Protein AF-A0A6A6WWK6-F1 (afdb_monomer_lite)

Secondary structure (DSSP, 8-state):
-HHHHHHHSGGGGTSPPSSSSS-HHHHHHHHHHHHHTT---HHHHHHHHHHHHTT--HHHHHHHHHHHHH-

Foldseek 3Di:
DVLVVVLPDPVQQVDPALVRDNGNNVLSVVLVVVVVVPPDDPVLCVLLVVCVVVVHDPVSNVVSSNSSSND

Structure (mmCIF, N/CA/C/O backbone):
data_AF-A0A6A6WWK6-F1
#
_entry.id   AF-A0A6A6WWK6-F1
#
loop_
_atom_site.group_PDB
_atom_site.id
_atom_site.type_symbol
_atom_site.label_atom_id
_atom_site.label_alt_id
_atom_site.label_comp_id
_atom_site.label_asym_id
_atom_site.label_entity_id
_atom_site.label_seq_id
_atom_site.pdbx_PDB_ins_code
_atom_site.Cartn_x
_atom_site.Cartn_y
_atom_site.Cartn_z
_atom_site.occupancy
_atom_site.B_iso_or_equiv
_atom_site.auth_seq_id
_atom_site.auth_comp_id
_atom_site.auth_asym_id
_atom_site.auth_atom_id
_atom_site.pdbx_PDB_model_num
ATOM 1 N N . ASN A 1 1 ? 7.512 -7.345 10.588 1.00 71.88 1 ASN A N 1
ATOM 2 C CA . ASN A 1 1 ? 7.782 -6.717 9.278 1.00 71.88 1 ASN A CA 1
ATOM 3 C C . ASN A 1 1 ? 6.442 -6.263 8.687 1.00 71.88 1 ASN A C 1
ATOM 5 O O . ASN A 1 1 ? 5.592 -7.115 8.448 1.00 71.88 1 ASN A O 1
ATOM 9 N N . LEU A 1 2 ? 6.220 -4.947 8.546 1.00 82.56 2 LEU A N 1
ATOM 10 C CA . LEU A 1 2 ? 4.959 -4.351 8.062 1.00 82.56 2 LEU A CA 1
ATOM 11 C C . LEU A 1 2 ? 4.611 -4.803 6.635 1.00 82.56 2 LEU A C 1
ATOM 13 O O . LEU A 1 2 ? 3.459 -5.120 6.354 1.00 82.56 2 LEU A O 1
ATOM 17 N N . VAL A 1 3 ? 5.614 -4.911 5.761 1.00 84.19 3 VAL A N 1
ATOM 18 C CA . VAL A 1 3 ? 5.439 -5.329 4.362 1.00 84.19 3 VAL A CA 1
ATOM 19 C C . VAL A 1 3 ? 4.882 -6.754 4.285 1.00 84.19 3 VAL A C 1
ATOM 21 O O . VAL A 1 3 ? 3.948 -7.019 3.527 1.00 84.19 3 VAL A O 1
ATOM 24 N N . LEU A 1 4 ? 5.367 -7.662 5.141 1.00 85.38 4 LEU A N 1
ATOM 25 C CA . LEU A 1 4 ? 4.826 -9.024 5.234 1.00 85.38 4 LEU A CA 1
ATOM 26 C C . LEU A 1 4 ? 3.368 -9.042 5.711 1.00 85.38 4 LEU A C 1
ATOM 28 O O . LEU A 1 4 ? 2.576 -9.839 5.208 1.00 85.38 4 LEU A O 1
ATOM 32 N N . ALA A 1 5 ? 3.001 -8.162 6.648 1.00 89.88 5 ALA A N 1
ATOM 33 C CA . ALA A 1 5 ? 1.624 -8.051 7.122 1.00 89.88 5 ALA A CA 1
ATOM 34 C C . ALA A 1 5 ? 0.690 -7.563 6.003 1.00 89.88 5 ALA A C 1
ATOM 36 O O . ALA A 1 5 ? -0.345 -8.179 5.768 1.00 89.88 5 ALA A O 1
ATOM 37 N N . LEU A 1 6 ? 1.092 -6.529 5.255 1.00 90.44 6 LEU A N 1
ATOM 38 C CA . LEU A 1 6 ? 0.344 -6.020 4.099 1.00 90.44 6 LEU A CA 1
ATOM 39 C C . LEU A 1 6 ? 0.174 -7.087 3.012 1.00 90.44 6 LEU A C 1
ATOM 41 O O . LEU A 1 6 ? -0.929 -7.291 2.506 1.00 90.44 6 LEU A O 1
ATOM 45 N N . LYS A 1 7 ? 1.244 -7.828 2.703 1.00 90.19 7 LYS A N 1
ATOM 46 C CA . LYS A 1 7 ? 1.235 -8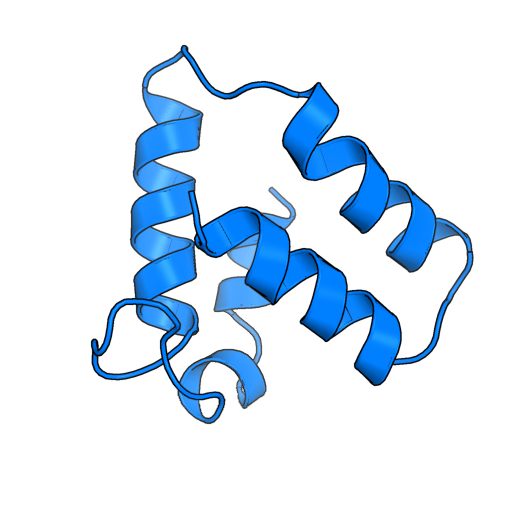.927 1.726 1.00 90.19 7 LYS A CA 1
ATOM 47 C C . LYS A 1 7 ? 0.285 -10.065 2.122 1.00 90.19 7 LYS A C 1
ATOM 49 O O . LYS A 1 7 ? -0.265 -10.726 1.238 1.00 90.19 7 LYS A O 1
ATOM 54 N N . ALA A 1 8 ? 0.099 -10.307 3.421 1.00 91.38 8 ALA A N 1
ATOM 55 C CA . ALA A 1 8 ? -0.791 -11.346 3.939 1.00 91.38 8 ALA A CA 1
ATOM 56 C C . ALA A 1 8 ? -2.284 -10.983 3.826 1.00 91.38 8 ALA A C 1
ATOM 58 O O . ALA A 1 8 ? -3.133 -11.873 3.916 1.00 91.38 8 ALA A O 1
ATOM 59 N N . LEU A 1 9 ? -2.623 -9.709 3.597 1.00 92.44 9 LEU A N 1
ATOM 60 C CA . LEU A 1 9 ? -4.011 -9.278 3.475 1.00 92.44 9 LEU A CA 1
ATOM 61 C C . LEU A 1 9 ? -4.633 -9.772 2.154 1.00 92.44 9 LEU A C 1
ATOM 63 O O . LEU A 1 9 ? -4.042 -9.590 1.086 1.00 92.44 9 LEU A O 1
ATOM 67 N N . PRO A 1 10 ? -5.868 -10.318 2.169 1.00 93.31 10 PRO A N 1
ATOM 68 C CA . PRO A 1 10 ? -6.545 -10.765 0.948 1.00 93.31 10 PRO A CA 1
ATOM 69 C C . PRO A 1 10 ? -6.691 -9.668 -0.113 1.00 93.31 10 PRO A C 1
ATOM 71 O O . PRO A 1 10 ? -6.658 -9.954 -1.309 1.00 93.31 10 PRO A O 1
ATOM 74 N N . VAL A 1 11 ? -6.835 -8.412 0.317 1.00 92.06 11 VAL A N 1
ATOM 75 C CA . VAL A 1 11 ? -6.986 -7.253 -0.571 1.00 92.06 11 VAL A CA 1
ATOM 76 C C . VAL A 1 11 ? -5.729 -6.986 -1.404 1.00 92.06 11 VAL A C 1
ATOM 78 O O . VAL A 1 11 ? -5.859 -6.649 -2.576 1.00 92.06 11 VAL A O 1
ATOM 81 N N . ALA A 1 12 ? -4.525 -7.277 -0.897 1.00 92.12 12 ALA A N 1
ATOM 82 C CA . ALA A 1 12 ? -3.284 -7.121 -1.662 1.00 92.12 12 ALA A CA 1
ATOM 83 C C . ALA A 1 12 ? -3.225 -8.047 -2.892 1.00 92.12 12 ALA A C 1
ATOM 85 O O . ALA A 1 12 ? -2.561 -7.741 -3.877 1.00 92.12 12 ALA A O 1
ATOM 86 N N . ARG A 1 13 ? -3.947 -9.176 -2.874 1.00 92.44 13 ARG A N 1
ATOM 87 C CA . ARG A 1 13 ? -4.065 -10.082 -4.034 1.00 92.44 13 ARG A CA 1
ATOM 88 C C . ARG A 1 13 ? -5.116 -9.632 -5.051 1.00 92.44 13 ARG A C 1
ATOM 90 O O . ARG A 1 13 ? -5.154 -10.177 -6.149 1.00 92.44 13 ARG A O 1
ATOM 97 N N . ARG A 1 14 ? -5.988 -8.696 -4.667 1.00 93.12 14 ARG A N 1
ATOM 98 C CA . ARG A 1 14 ? -7.066 -8.143 -5.504 1.00 93.12 14 ARG A CA 1
ATOM 99 C C . ARG A 1 14 ? -6.691 -6.795 -6.108 1.00 93.12 14 ARG A C 1
ATOM 101 O O . ARG A 1 14 ? -7.199 -6.451 -7.167 1.00 93.12 14 ARG A O 1
ATOM 108 N N . LEU A 1 15 ? -5.841 -6.041 -5.419 1.00 92.69 15 LEU A N 1
ATOM 109 C CA . LEU A 1 15 ? -5.357 -4.751 -5.879 1.00 92.69 15 LEU A CA 1
ATOM 110 C C . LEU A 1 15 ? -4.395 -4.922 -7.067 1.00 92.69 15 LEU A C 1
ATOM 112 O O . LEU A 1 15 ? -3.549 -5.826 -7.033 1.00 92.69 15 LEU A O 1
ATOM 116 N N . PRO A 1 16 ? -4.522 -4.086 -8.114 1.00 93.38 16 PRO A N 1
ATOM 117 C CA . PRO A 1 16 ? -3.670 -4.170 -9.295 1.00 93.38 16 PRO A CA 1
ATOM 118 C C . PRO A 1 16 ? -2.204 -3.917 -8.935 1.00 93.38 16 PRO A C 1
ATOM 120 O O . PRO A 1 16 ? -1.908 -3.152 -8.020 1.00 93.38 16 PRO A O 1
ATOM 123 N N . SER A 1 17 ? -1.282 -4.554 -9.651 1.00 92.56 17 SER A N 1
ATOM 124 C CA . SER A 1 17 ? 0.141 -4.230 -9.518 1.00 92.56 17 SER A CA 1
ATOM 125 C C . SER A 1 17 ? 0.423 -2.834 -10.073 1.00 92.56 17 SER A C 1
ATOM 127 O O . SER A 1 17 ? -0.194 -2.418 -11.056 1.00 92.56 17 SER A O 1
ATOM 129 N N . HIS A 1 18 ? 1.380 -2.134 -9.471 1.00 90.19 18 HIS A N 1
ATOM 130 C CA . HIS A 1 18 ? 1.945 -0.910 -10.029 1.00 90.19 18 HIS A CA 1
ATOM 131 C C . HIS A 1 18 ? 2.820 -1.196 -11.263 1.00 90.19 18 HIS A C 1
ATOM 133 O O . HIS A 1 18 ? 2.747 -0.487 -12.261 1.00 90.19 18 HIS A O 1
ATOM 139 N N . HIS A 1 19 ? 3.615 -2.270 -11.228 1.00 85.56 19 HIS A N 1
ATOM 140 C CA . HIS A 1 19 ? 4.591 -2.622 -12.272 1.00 85.56 19 HIS A CA 1
ATOM 141 C C . HIS A 1 19 ? 4.004 -3.440 -13.432 1.00 85.56 19 HIS A C 1
ATOM 143 O O . HIS A 1 19 ? 4.743 -4.021 -14.225 1.00 85.56 19 HIS A O 1
ATOM 149 N N . GLY A 1 20 ? 2.674 -3.520 -13.535 1.00 79.56 20 GLY A N 1
ATOM 150 C CA . GLY A 1 20 ? 1.993 -4.323 -14.556 1.00 79.56 20 GLY A CA 1
ATOM 151 C C . GLY A 1 20 ? 2.071 -5.837 -14.320 1.00 79.56 20 GLY A C 1
ATOM 152 O O . GLY A 1 20 ? 1.776 -6.617 -15.225 1.00 79.56 20 GLY A O 1
ATOM 153 N N . GLU A 1 21 ? 2.461 -6.269 -13.118 1.00 79.75 21 GLU A N 1
ATOM 154 C CA . GLU A 1 21 ? 2.418 -7.673 -12.713 1.00 79.75 21 GLU A CA 1
ATOM 155 C C . GLU A 1 21 ? 0.988 -8.108 -12.320 1.00 79.75 21 GLU A C 1
ATOM 157 O O . GLU A 1 21 ? 0.007 -7.393 -12.518 1.00 79.75 21 GLU A O 1
ATOM 162 N N . THR A 1 22 ? 0.835 -9.309 -11.748 1.00 88.00 22 THR A N 1
ATOM 163 C CA . THR A 1 22 ? -0.484 -9.879 -11.421 1.00 88.00 22 THR A CA 1
ATOM 164 C C . THR A 1 22 ? -1.261 -9.061 -10.385 1.00 88.00 22 THR A C 1
ATOM 166 O O . THR A 1 22 ? -2.463 -8.869 -10.543 1.00 88.00 22 THR A O 1
ATOM 169 N N . ASN A 1 23 ? -0.614 -8.640 -9.294 1.00 92.75 23 ASN A N 1
ATOM 170 C CA . ASN A 1 23 ? -1.254 -7.915 -8.193 1.00 92.75 23 ASN A CA 1
ATOM 171 C C . ASN A 1 23 ? -0.221 -7.276 -7.253 1.00 92.75 23 ASN A C 1
ATOM 173 O O . ASN A 1 23 ? 0.958 -7.632 -7.268 1.00 92.75 23 ASN A O 1
ATO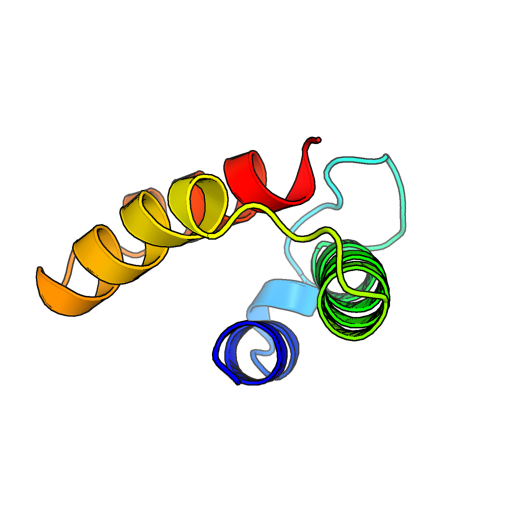M 177 N N . LEU A 1 24 ? -0.704 -6.389 -6.383 1.00 93.50 24 LEU A N 1
ATOM 178 C CA . LEU A 1 24 ? 0.093 -5.680 -5.382 1.00 93.50 24 LEU A CA 1
ATOM 179 C C . LEU A 1 24 ? 0.850 -6.621 -4.421 1.00 93.50 24 LEU A C 1
ATOM 181 O O . LEU A 1 24 ? 1.932 -6.289 -3.948 1.00 93.50 24 LEU A O 1
ATOM 185 N N . SER A 1 25 ? 0.331 -7.823 -4.141 1.00 92.75 25 SER A N 1
ATOM 186 C CA . SER A 1 25 ? 1.028 -8.824 -3.312 1.00 92.75 25 SER A CA 1
ATOM 187 C C . SER A 1 25 ? 2.387 -9.224 -3.901 1.00 92.75 25 SER A C 1
ATOM 189 O O . SER A 1 25 ? 3.314 -9.534 -3.147 1.00 92.75 25 SER A O 1
ATOM 191 N N . ARG A 1 26 ? 2.520 -9.198 -5.234 1.00 91.62 26 ARG A N 1
ATOM 192 C CA . ARG A 1 26 ? 3.776 -9.490 -5.928 1.00 91.62 26 ARG A CA 1
ATOM 193 C C . ARG A 1 26 ? 4.753 -8.315 -5.870 1.00 91.62 26 ARG A C 1
ATOM 195 O O . ARG A 1 26 ? 5.922 -8.535 -5.559 1.00 91.62 26 ARG A O 1
ATOM 202 N N . ASP A 1 27 ? 4.258 -7.089 -6.011 1.00 92.31 27 ASP A N 1
ATOM 203 C CA . ASP A 1 27 ? 5.060 -5.877 -5.800 1.00 92.31 27 ASP A CA 1
ATOM 204 C C . ASP A 1 27 ? 5.620 -5.824 -4.364 1.00 92.31 27 ASP A C 1
ATOM 206 O O . ASP A 1 27 ? 6.809 -5.599 -4.152 1.00 92.31 27 ASP A O 1
ATOM 210 N N . LEU A 1 28 ? 4.792 -6.146 -3.364 1.00 91.81 28 LEU A N 1
ATOM 211 C CA . LEU A 1 28 ? 5.205 -6.227 -1.957 1.00 91.81 28 LEU A CA 1
ATOM 212 C C . LEU A 1 28 ? 6.228 -7.344 -1.690 1.00 91.81 28 LEU A C 1
ATOM 214 O O . LEU A 1 28 ? 7.032 -7.238 -0.762 1.00 91.81 28 LEU A O 1
ATOM 218 N N . ALA A 1 29 ? 6.206 -8.429 -2.471 1.00 90.12 29 ALA A N 1
ATOM 219 C CA . ALA A 1 29 ? 7.225 -9.472 -2.378 1.00 90.12 29 ALA A CA 1
ATOM 220 C C . ALA A 1 29 ? 8.585 -8.949 -2.862 1.00 90.12 29 ALA A C 1
ATOM 222 O O . ALA A 1 29 ? 9.561 -9.085 -2.134 1.00 90.12 29 ALA A O 1
ATOM 223 N N . ARG A 1 30 ? 8.620 -8.259 -4.011 1.00 88.44 30 ARG A N 1
ATOM 224 C CA . ARG A 1 30 ? 9.836 -7.612 -4.534 1.00 88.44 30 ARG A CA 1
ATOM 225 C C . ARG A 1 30 ? 10.389 -6.567 -3.568 1.00 88.44 30 ARG A C 1
ATOM 227 O O . ARG A 1 30 ? 11.594 -6.516 -3.350 1.00 88.44 30 ARG A O 1
ATOM 234 N N . LEU A 1 31 ? 9.505 -5.772 -2.962 1.00 87.50 31 LEU A N 1
ATOM 235 C CA . LEU A 1 31 ? 9.875 -4.809 -1.927 1.00 87.50 31 LEU A CA 1
ATOM 236 C C . LEU A 1 31 ? 10.513 -5.501 -0.714 1.00 87.50 31 LEU A C 1
ATO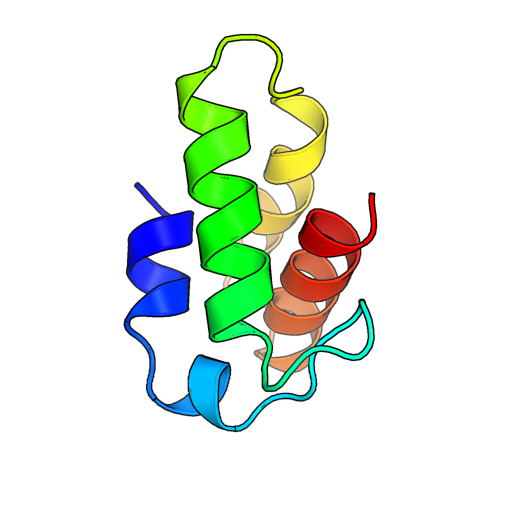M 238 O O . LEU A 1 31 ? 11.522 -5.024 -0.209 1.00 87.50 31 LEU A O 1
ATOM 242 N N . SER A 1 32 ? 9.952 -6.629 -0.262 1.00 86.62 32 SER A N 1
ATOM 243 C CA . SER A 1 32 ? 10.508 -7.396 0.866 1.00 86.62 32 SER A CA 1
ATOM 244 C C . SER A 1 32 ? 11.922 -7.893 0.562 1.00 86.62 32 SER A C 1
ATOM 246 O O . SER A 1 32 ? 12.813 -7.714 1.386 1.00 86.62 32 SER A O 1
ATOM 248 N N . ASP A 1 33 ? 12.140 -8.430 -0.641 1.00 84.44 33 ASP A N 1
ATOM 249 C CA . ASP A 1 33 ? 13.464 -8.878 -1.082 1.00 84.44 33 ASP A CA 1
ATOM 250 C C . ASP A 1 33 ? 14.459 -7.701 -1.135 1.00 84.44 33 ASP A C 1
ATOM 252 O O . ASP A 1 33 ? 15.616 -7.840 -0.746 1.00 84.44 33 ASP A O 1
ATOM 256 N N . HIS A 1 34 ? 14.010 -6.513 -1.559 1.00 81.25 34 HIS A N 1
ATOM 257 C CA . HIS A 1 34 ? 14.837 -5.302 -1.576 1.00 81.25 34 HIS A CA 1
ATOM 258 C C . HIS A 1 34 ? 15.217 -4.826 -0.166 1.00 81.25 34 HIS A C 1
ATOM 260 O O . HIS A 1 34 ? 16.377 -4.485 0.073 1.00 81.25 34 HIS A O 1
ATOM 266 N N . VAL A 1 35 ? 14.266 -4.844 0.775 1.00 78.44 35 VAL A N 1
ATOM 267 C CA . VAL A 1 35 ? 14.492 -4.496 2.190 1.00 78.44 35 VAL A CA 1
ATOM 268 C C . VAL A 1 35 ? 15.584 -5.368 2.804 1.00 78.44 35 VAL A C 1
ATOM 270 O O . VAL A 1 35 ? 16.472 -4.853 3.485 1.00 78.44 35 VAL A O 1
ATOM 273 N N . ASP A 1 36 ? 15.571 -6.665 2.502 1.00 69.75 36 ASP A N 1
ATOM 274 C CA . ASP A 1 36 ? 16.513 -7.627 3.075 1.00 69.75 36 ASP A CA 1
ATOM 275 C C . ASP A 1 36 ? 17.937 -7.520 2.480 1.00 69.75 36 ASP A C 1
ATOM 277 O O . ASP A 1 36 ? 18.886 -8.058 3.050 1.00 69.75 36 ASP A O 1
ATOM 281 N N . THR A 1 37 ? 18.131 -6.775 1.380 1.00 72.12 37 THR A N 1
ATOM 282 C CA . THR A 1 37 ? 19.434 -6.618 0.690 1.00 72.12 37 THR A CA 1
ATOM 283 C C . THR A 1 37 ? 20.217 -5.346 1.058 1.00 72.12 37 THR A C 1
ATOM 285 O O . THR A 1 37 ? 21.240 -5.050 0.445 1.00 72.12 37 THR A O 1
ATOM 288 N N . SER A 1 38 ? 19.828 -4.648 2.134 1.00 59.03 38 SER A N 1
ATOM 289 C CA . SER A 1 38 ? 20.614 -3.622 2.863 1.00 59.03 38 SER A CA 1
ATOM 290 C C . SER A 1 38 ? 20.775 -2.206 2.265 1.00 59.03 38 SER A C 1
ATOM 292 O O . SER A 1 38 ? 21.529 -1.405 2.813 1.00 59.03 38 SER A O 1
ATOM 294 N N . HIS A 1 39 ? 19.991 -1.823 1.249 1.00 67.56 39 HIS A N 1
ATOM 295 C CA . HIS A 1 39 ? 19.933 -0.432 0.741 1.00 67.56 39 HIS A CA 1
ATOM 296 C C . HIS A 1 39 ? 18.542 0.204 0.779 1.00 67.56 39 HIS A C 1
ATOM 298 O O . HIS A 1 39 ? 18.267 1.172 0.070 1.00 67.56 39 HIS A O 1
ATOM 304 N N . PHE A 1 40 ? 17.644 -0.337 1.593 1.00 74.62 40 PHE A N 1
ATOM 305 C CA . PHE A 1 40 ? 16.305 0.213 1.672 1.00 74.62 40 PHE A CA 1
ATOM 306 C C . PHE A 1 40 ? 16.286 1.528 2.453 1.00 74.62 40 PHE A C 1
ATOM 308 O O . PHE A 1 40 ? 16.629 1.571 3.635 1.00 74.62 40 PHE A O 1
ATOM 315 N N . ASP A 1 41 ? 15.881 2.592 1.767 1.00 80.75 41 ASP A N 1
ATOM 316 C CA . ASP A 1 41 ? 15.741 3.925 2.334 1.00 80.75 41 ASP A CA 1
ATOM 317 C C . ASP A 1 41 ? 14.570 3.963 3.329 1.00 80.75 41 ASP A C 1
ATOM 319 O O . ASP A 1 41 ? 13.399 3.857 2.956 1.00 80.75 41 ASP A O 1
ATOM 323 N N . LEU A 1 42 ? 14.895 4.097 4.618 1.00 81.25 42 LEU A N 1
ATOM 324 C CA . LEU A 1 42 ? 13.908 4.160 5.696 1.00 81.25 42 LEU A CA 1
ATOM 325 C C . LEU A 1 42 ? 13.005 5.397 5.592 1.00 81.25 42 LEU A C 1
ATOM 327 O O . LEU A 1 42 ? 11.866 5.348 6.060 1.00 81.25 42 LEU A O 1
ATOM 331 N N . GLU A 1 43 ? 13.456 6.466 4.934 1.00 86.25 43 GLU A N 1
ATOM 332 C CA . GLU A 1 43 ? 12.620 7.644 4.687 1.00 86.25 43 GLU A CA 1
ATOM 333 C C . GLU A 1 43 ? 11.437 7.300 3.772 1.00 86.25 43 GLU A C 1
ATOM 335 O O . GLU A 1 43 ? 10.352 7.858 3.930 1.00 86.25 43 GLU A O 1
ATOM 340 N N . ARG A 1 44 ? 11.577 6.301 2.885 1.00 86.06 44 ARG A N 1
ATOM 341 C CA . ARG A 1 44 ? 10.492 5.871 1.985 1.00 86.06 44 ARG A CA 1
ATOM 342 C C . ARG A 1 44 ? 9.347 5.179 2.717 1.00 86.06 44 ARG A C 1
ATOM 344 O O . ARG A 1 44 ? 8.201 5.300 2.295 1.00 86.06 44 ARG A O 1
ATOM 351 N N . ILE A 1 45 ? 9.619 4.456 3.807 1.00 88.94 45 ILE A N 1
ATOM 352 C CA . ILE A 1 45 ? 8.566 3.759 4.570 1.00 88.94 45 ILE A CA 1
ATOM 353 C C . ILE A 1 45 ? 7.929 4.643 5.651 1.00 88.94 45 ILE A C 1
ATOM 355 O O . ILE A 1 45 ? 6.838 4.329 6.130 1.00 88.94 45 ILE A O 1
ATOM 359 N N . SER A 1 46 ? 8.575 5.754 6.020 1.00 91.38 46 SER A N 1
ATOM 360 C CA . SER A 1 46 ? 8.091 6.671 7.059 1.00 91.38 46 SER A CA 1
ATOM 361 C C . SER A 1 46 ? 6.651 7.169 6.817 1.00 91.38 46 SER A C 1
ATOM 363 O O . SER A 1 46 ? 5.821 6.998 7.717 1.00 91.38 46 SER A O 1
ATOM 365 N N . PRO A 1 47 ? 6.263 7.639 5.608 1.00 94.06 47 PRO A N 1
ATOM 366 C CA . PRO A 1 47 ? 4.893 8.097 5.342 1.00 94.06 47 PRO A CA 1
ATOM 367 C C . PRO A 1 47 ? 3.827 7.022 5.587 1.00 94.06 47 PRO A C 1
ATOM 369 O O . PRO A 1 47 ? 2.758 7.300 6.134 1.00 94.06 47 PRO A O 1
ATOM 372 N N . LEU A 1 48 ? 4.130 5.766 5.244 1.00 93.12 48 LEU A N 1
ATOM 373 C CA . LEU A 1 48 ? 3.233 4.639 5.480 1.00 93.12 48 LEU A CA 1
ATOM 374 C C . LEU A 1 48 ? 3.063 4.360 6.981 1.00 93.12 48 LEU A C 1
ATOM 376 O O . LEU A 1 48 ? 1.948 4.104 7.440 1.00 93.12 48 LEU A O 1
ATOM 380 N N . PHE A 1 49 ? 4.147 4.422 7.759 1.00 92.00 49 PHE A N 1
ATOM 381 C CA . PHE A 1 49 ? 4.060 4.279 9.213 1.00 92.00 49 PHE A CA 1
ATOM 382 C C . PHE A 1 49 ? 3.245 5.405 9.844 1.00 92.00 49 PHE A C 1
ATOM 384 O O . PHE A 1 49 ? 2.397 5.129 10.694 1.00 92.00 49 PHE A O 1
ATOM 391 N N . GLU A 1 50 ? 3.452 6.649 9.415 1.00 95.12 50 GLU A N 1
ATOM 392 C CA . GLU A 1 50 ? 2.671 7.785 9.898 1.00 95.12 50 GLU A CA 1
ATOM 393 C C . GLU A 1 50 ? 1.178 7.616 9.603 1.00 95.12 50 GLU A C 1
ATOM 395 O O . GLU A 1 50 ? 0.361 7.799 10.509 1.00 95.12 50 GLU A O 1
ATOM 400 N N . ALA A 1 51 ? 0.817 7.199 8.385 1.00 95.81 51 ALA A N 1
ATOM 401 C CA . ALA A 1 51 ? -0.573 6.959 8.003 1.00 95.81 51 ALA A CA 1
ATOM 402 C C . ALA A 1 51 ? -1.238 5.878 8.878 1.00 95.81 51 ALA A C 1
ATOM 404 O O . ALA A 1 51 ? -2.359 6.055 9.360 1.00 95.81 51 ALA A O 1
ATOM 405 N N . VAL A 1 52 ? -0.530 4.777 9.153 1.00 92.88 52 VAL A N 1
ATOM 406 C CA . VAL A 1 52 ? -1.028 3.706 10.033 1.00 92.88 52 VAL A CA 1
ATOM 407 C C . VAL A 1 52 ? -1.168 4.190 11.480 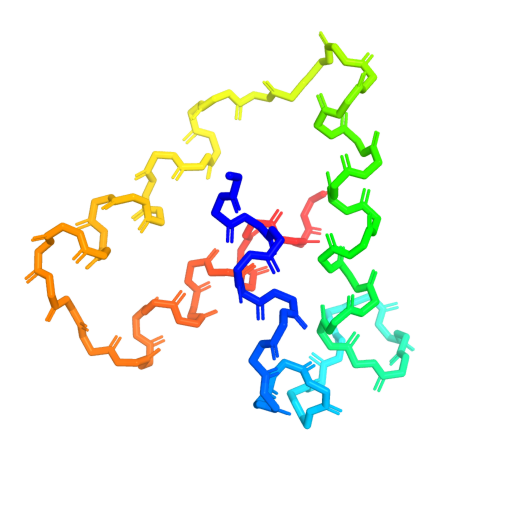1.00 92.88 52 VAL A C 1
ATOM 409 O O . VAL A 1 52 ? -2.194 3.938 12.115 1.00 92.88 52 VAL A O 1
ATOM 412 N N . LEU A 1 53 ? -0.173 4.908 12.013 1.00 94.81 53 LEU A N 1
ATOM 413 C CA . LEU A 1 53 ? -0.184 5.414 13.393 1.00 94.81 53 LEU A CA 1
ATOM 414 C C . LEU A 1 53 ? -1.290 6.448 13.627 1.00 94.81 53 LEU A C 1
ATOM 416 O O . LEU A 1 53 ? -1.914 6.457 14.690 1.00 94.81 53 LEU A O 1
ATOM 420 N N . ARG A 1 54 ? -1.569 7.282 12.623 1.00 97.31 54 ARG A N 1
ATOM 421 C CA . ARG A 1 54 ? -2.668 8.257 12.636 1.00 97.31 54 ARG A CA 1
ATOM 422 C C . ARG A 1 54 ? -4.042 7.631 12.401 1.00 97.31 54 ARG A C 1
ATOM 424 O O . ARG A 1 54 ? -5.041 8.330 12.542 1.00 97.31 54 ARG A O 1
ATOM 431 N N . LYS A 1 55 ? -4.109 6.322 12.121 1.00 95.50 55 LYS A N 1
ATOM 432 C CA . LYS A 1 55 ? -5.344 5.602 11.768 1.00 95.50 55 LYS A CA 1
ATOM 433 C C . LYS A 1 55 ? -6.053 6.255 10.582 1.00 95.50 55 LYS A C 1
ATOM 435 O O . LYS A 1 55 ? -7.273 6.422 10.594 1.00 95.50 55 LYS A O 1
ATOM 440 N N . GLU A 1 56 ? -5.265 6.652 9.589 1.00 97.62 56 GLU A N 1
ATOM 441 C CA . GLU A 1 56 ? -5.790 7.212 8.354 1.00 97.62 56 GLU A CA 1
ATOM 442 C C . GLU A 1 56 ? -6.698 6.207 7.636 1.00 97.62 56 GLU A C 1
ATOM 444 O O . GLU A 1 56 ? -6.708 5.006 7.916 1.00 97.62 56 GLU A O 1
ATOM 449 N N . THR A 1 57 ? -7.483 6.712 6.689 1.00 97.25 57 THR A N 1
ATOM 450 C CA . THR A 1 57 ? -8.389 5.871 5.896 1.00 97.25 57 THR A CA 1
ATOM 451 C C . THR A 1 57 ? -7.634 4.832 5.062 1.00 97.25 57 THR A C 1
ATOM 453 O O . THR A 1 57 ? -6.504 5.075 4.632 1.00 97.25 57 THR A O 1
ATOM 456 N N . ASP A 1 58 ? -8.297 3.717 4.738 1.00 93.56 58 ASP A N 1
ATOM 457 C CA . ASP A 1 58 ? -7.762 2.688 3.835 1.00 93.56 58 ASP A CA 1
ATOM 458 C C . ASP A 1 58 ? -7.234 3.293 2.528 1.00 93.56 58 ASP A C 1
ATOM 460 O O . ASP A 1 58 ? -6.171 2.909 2.055 1.00 93.56 58 ASP A O 1
ATOM 464 N N . THR A 1 59 ? -7.934 4.280 1.964 1.00 95.25 59 THR A N 1
ATOM 465 C CA . THR A 1 59 ? -7.511 4.979 0.743 1.00 95.25 59 THR A CA 1
ATOM 466 C C . THR A 1 59 ? -6.137 5.632 0.896 1.00 95.25 59 THR A C 1
ATOM 468 O O . THR A 1 59 ? -5.312 5.531 -0.009 1.00 95.25 59 THR A O 1
ATOM 471 N N . ILE A 1 60 ? -5.879 6.281 2.035 1.00 96.81 60 ILE A N 1
ATOM 472 C CA . ILE A 1 60 ? -4.589 6.922 2.318 1.00 96.81 60 ILE A CA 1
ATOM 473 C C . ILE A 1 60 ? -3.518 5.851 2.529 1.00 96.81 60 ILE A C 1
ATOM 475 O O . ILE A 1 60 ? -2.469 5.913 1.895 1.00 96.81 60 ILE A O 1
ATOM 479 N N . ILE A 1 61 ? -3.801 4.834 3.350 1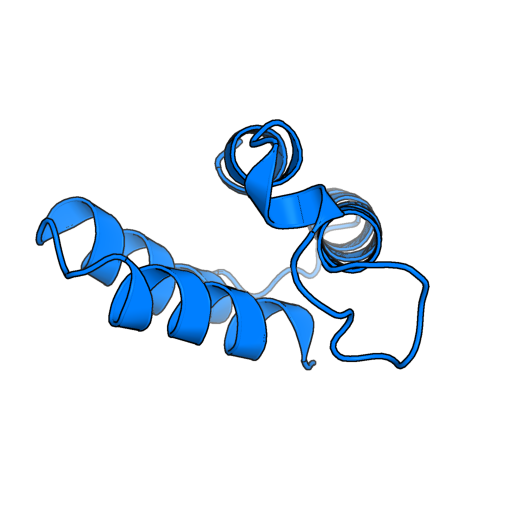.00 94.94 61 ILE A N 1
ATOM 480 C CA . ILE A 1 61 ? -2.849 3.752 3.641 1.00 94.94 61 ILE A CA 1
ATOM 481 C C . ILE A 1 61 ? -2.447 3.024 2.353 1.00 94.94 61 ILE A C 1
ATOM 483 O O . ILE A 1 61 ? -1.260 2.876 2.075 1.00 94.94 61 ILE A O 1
ATOM 487 N N . TRP A 1 62 ? -3.412 2.605 1.531 1.00 94.69 62 TRP A N 1
ATOM 488 C CA . TRP A 1 62 ? -3.119 1.933 0.264 1.00 94.69 62 TRP A CA 1
ATOM 489 C C . TRP A 1 62 ? -2.443 2.866 -0.740 1.00 94.69 62 TRP A C 1
ATOM 491 O O . TRP A 1 62 ? -1.587 2.405 -1.489 1.00 94.69 62 TRP A O 1
ATOM 501 N N . GLY A 1 63 ? -2.751 4.165 -0.725 1.00 95.31 63 GLY A N 1
ATOM 502 C CA . GLY A 1 63 ? -2.035 5.168 -1.512 1.00 95.31 63 GLY A CA 1
ATOM 503 C C . GLY A 1 63 ? -0.542 5.225 -1.178 1.00 95.31 63 GLY A C 1
ATOM 504 O O . GLY A 1 63 ? 0.286 5.191 -2.087 1.00 95.31 63 GLY A O 1
ATOM 505 N N . GLU A 1 64 ? -0.186 5.234 0.109 1.00 95.19 64 GLU A N 1
ATOM 506 C CA . GLU A 1 64 ? 1.218 5.180 0.540 1.00 95.19 64 GLU A CA 1
ATOM 507 C C . GLU A 1 64 ? 1.879 3.843 0.190 1.00 95.19 64 GLU A C 1
ATOM 509 O O . GLU A 1 64 ? 3.031 3.823 -0.237 1.00 95.19 64 GLU A O 1
ATOM 514 N N . VAL A 1 65 ? 1.147 2.725 0.269 1.00 94.12 65 VAL A N 1
ATOM 515 C CA . VAL A 1 65 ? 1.653 1.427 -0.209 1.00 94.12 65 VAL A CA 1
ATOM 516 C C . VAL A 1 65 ? 1.972 1.471 -1.706 1.00 94.12 65 VAL A C 1
ATOM 518 O O . VAL A 1 65 ? 3.018 0.971 -2.110 1.00 94.12 65 VAL A O 1
ATOM 521 N N . TYR A 1 66 ? 1.111 2.082 -2.525 1.00 94.25 66 TYR A N 1
ATOM 522 C CA . TYR A 1 66 ? 1.346 2.216 -3.965 1.00 94.25 66 TYR A CA 1
ATOM 523 C C . TYR A 1 66 ? 2.563 3.078 -4.287 1.00 94.25 66 TYR A C 1
ATOM 525 O O . TYR A 1 66 ? 3.348 2.698 -5.149 1.00 94.25 66 TYR A O 1
ATOM 533 N N . LYS A 1 67 ? 2.750 4.199 -3.582 1.00 93.19 67 LYS A N 1
ATOM 534 C CA . LYS A 1 67 ? 3.960 5.025 -3.720 1.00 93.19 67 LYS A CA 1
ATOM 535 C C . LYS A 1 67 ? 5.210 4.237 -3.340 1.00 93.19 67 LYS A C 1
ATOM 537 O O . LYS A 1 67 ? 6.195 4.265 -4.062 1.00 93.19 67 LYS A O 1
ATOM 542 N N . LEU A 1 68 ? 5.141 3.484 -2.243 1.00 91.75 68 LEU A N 1
ATOM 543 C CA . LEU A 1 68 ? 6.267 2.706 -1.740 1.00 91.75 68 LEU A CA 1
ATOM 544 C C . LEU A 1 68 ? 6.729 1.615 -2.709 1.00 91.75 68 LEU A C 1
ATOM 546 O O . LEU A 1 68 ? 7.921 1.341 -2.791 1.00 91.75 68 LEU A O 1
ATOM 550 N N . VAL A 1 69 ? 5.803 0.969 -3.421 1.00 90.62 69 VAL A N 1
ATOM 551 C CA . VAL A 1 69 ? 6.166 -0.055 -4.409 1.00 90.62 69 VAL A CA 1
ATOM 552 C C . VAL A 1 69 ? 6.520 0.522 -5.778 1.00 90.62 69 VAL A C 1
ATOM 554 O O . VAL A 1 69 ? 6.995 -0.236 -6.616 1.00 90.62 69 VAL A O 1
ATOM 557 N N . ALA A 1 70 ? 6.255 1.805 -6.039 1.00 87.44 70 ALA A N 1
ATOM 558 C CA . ALA A 1 70 ? 6.407 2.401 -7.362 1.00 87.44 70 ALA A CA 1
ATOM 559 C C . ALA A 1 70 ? 7.861 2.642 -7.788 1.00 87.44 70 ALA A C 1
ATOM 561 O O . ALA A 1 70 ? 8.136 2.564 -8.988 1.00 87.44 70 ALA A O 1
ATOM 562 N N . ASP A 1 71 ? 8.768 2.875 -6.834 1.00 64.44 71 ASP A N 1
ATOM 563 C CA . ASP A 1 71 ? 10.216 2.993 -7.091 1.00 64.44 71 ASP A CA 1
ATOM 564 C C . ASP A 1 71 ? 10.957 1.681 -6.824 1.00 64.44 71 ASP A C 1
ATOM 566 O O . ASP A 1 71 ? 11.759 1.273 -7.693 1.00 64.44 71 ASP A O 1
#

pLDDT: mean 88.44, std 8.14, range [59.03, 97.62]

Sequence (71 aa):
NLVLALKALPVARRLPSHHGETNLSRDLARLSDHVDTSHFDLERISPLFEAVLRKETDTIIWGEVYKLVAD

Organism: NCBI:txid131480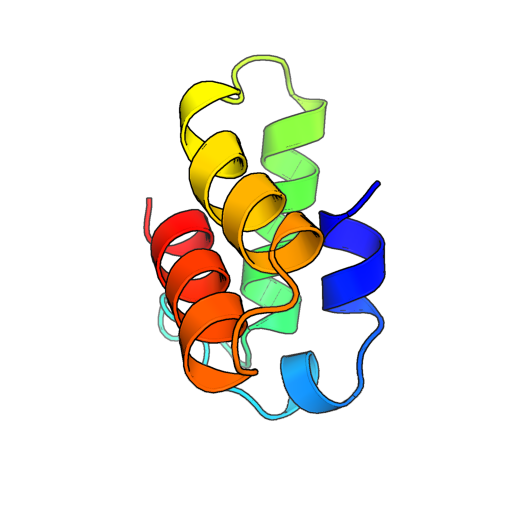2

Radius of gyration: 11.42 Å; chains: 1; bounding box: 29×20×28 Å